Protein AF-A0A954K7P0-F1 (afdb_monomer_lite)

Secondary structure (DSSP, 8-state):
--HHHHHHHHHHHHHHHHHHTT--HHHHHHHHHHHHHHHHHTGGGSSS-TTSHHHHHHHHHHHHHHHHHHHHHHHHHHHHH------------PPPPPP---HHHHHHHHHHHHS-HHHHHHHHHHHHHH-

Sequence (131 aa):
MDVTQLIDLYRGPLTGLIASWGVPWHDAAEIAQDSFAEAYLSRDSCRGLWSEPEVFGPWLSGVARNRYRNWARSHKRRRNHVVTVESTSLESVAAPSDPQPDPQLEKLRSAIEQLPLKQRQVVLMHYLEET

pLDDT: mean 85.45, std 14.33, range [45.25, 98.06]

Structure (mmCIF, N/CA/C/O backbone):
data_AF-A0A954K7P0-F1
#
_entry.id   AF-A0A954K7P0-F1
#
loop_
_atom_site.group_PDB
_atom_site.id
_atom_site.type_symbol
_atom_site.label_atom_id
_atom_site.label_alt_id
_atom_site.label_comp_id
_atom_site.label_asym_id
_atom_site.label_entity_id
_atom_site.label_seq_id
_atom_site.pdbx_PDB_ins_code
_atom_site.Cartn_x
_atom_site.Cartn_y
_atom_site.Cartn_z
_atom_site.occupancy
_atom_site.B_iso_or_equiv
_atom_site.auth_seq_id
_atom_site.auth_comp_id
_atom_site.auth_asym_id
_atom_site.auth_atom_id
_atom_site.pdbx_PDB_model_num
ATOM 1 N N . MET A 1 1 ? 4.993 2.963 -19.098 1.00 72.25 1 MET A N 1
ATOM 2 C CA . MET A 1 1 ? 3.912 3.434 -18.214 1.00 72.25 1 MET A CA 1
ATOM 3 C C . MET A 1 1 ? 4.362 4.761 -17.622 1.00 72.25 1 MET A C 1
ATOM 5 O O . MET A 1 1 ? 5.510 4.846 -17.216 1.00 72.25 1 MET 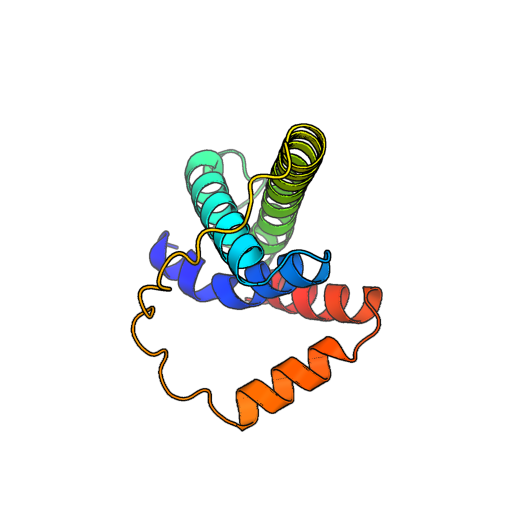A O 1
ATOM 9 N N . ASP A 1 2 ? 3.539 5.804 -17.660 1.00 84.56 2 ASP A N 1
ATOM 10 C CA . ASP A 1 2 ? 3.766 7.050 -16.903 1.00 84.56 2 ASP A CA 1
ATOM 11 C C . ASP A 1 2 ? 3.182 6.924 -15.477 1.00 84.56 2 ASP A C 1
ATOM 13 O O . ASP A 1 2 ? 2.334 6.066 -15.229 1.00 84.56 2 ASP A O 1
ATOM 17 N N . VAL A 1 3 ? 3.605 7.779 -14.539 1.00 85.50 3 VAL A N 1
ATOM 18 C CA . VAL A 1 3 ? 3.080 7.851 -13.168 1.00 85.50 3 VAL A CA 1
ATOM 19 C C . VAL A 1 3 ? 1.559 8.030 -13.134 1.00 85.50 3 VAL A C 1
ATOM 21 O O . VAL A 1 3 ? 0.900 7.441 -12.282 1.00 85.50 3 VAL A O 1
ATOM 24 N N . THR A 1 4 ? 0.985 8.778 -14.081 1.00 90.75 4 THR A N 1
ATOM 25 C CA . THR A 1 4 ? -0.467 9.008 -14.147 1.00 90.75 4 THR A CA 1
ATOM 26 C C . THR A 1 4 ? -1.206 7.705 -14.440 1.00 90.75 4 THR A C 1
ATOM 28 O O . THR A 1 4 ? -2.117 7.327 -13.711 1.00 90.75 4 THR A O 1
ATOM 31 N N . GLN A 1 5 ? -0.735 6.965 -15.448 1.00 88.69 5 GLN A N 1
ATOM 32 C CA . GLN A 1 5 ? -1.305 5.675 -15.844 1.00 88.69 5 GLN A CA 1
ATOM 33 C C . GLN A 1 5 ? -1.217 4.654 -14.707 1.00 88.69 5 GLN A C 1
ATOM 35 O O . GLN A 1 5 ? -2.177 3.943 -14.445 1.00 88.69 5 GLN A O 1
ATOM 40 N N . LEU A 1 6 ? -0.084 4.617 -14.006 1.00 88.38 6 LEU A N 1
ATOM 41 C CA . LEU A 1 6 ? 0.140 3.748 -12.853 1.00 88.38 6 LEU A CA 1
ATOM 42 C C . LEU A 1 6 ? -0.852 4.049 -11.723 1.00 88.38 6 LEU A C 1
ATOM 44 O O . LEU A 1 6 ? -1.450 3.139 -11.152 1.00 88.38 6 LEU A O 1
ATOM 48 N N . ILE A 1 7 ? -1.045 5.330 -11.404 1.00 92.88 7 ILE A N 1
ATOM 49 C CA . ILE A 1 7 ? -1.993 5.743 -10.368 1.00 92.88 7 ILE A CA 1
ATOM 50 C C . ILE A 1 7 ? -3.415 5.342 -10.759 1.00 92.88 7 ILE A C 1
ATOM 52 O O . ILE A 1 7 ? -4.120 4.766 -9.934 1.00 92.88 7 ILE A O 1
ATOM 56 N N . ASP A 1 8 ? -3.841 5.616 -11.990 1.00 91.56 8 ASP A N 1
ATOM 57 C CA . ASP A 1 8 ? -5.201 5.297 -12.437 1.00 91.56 8 ASP A CA 1
ATOM 58 C C . ASP A 1 8 ? -5.482 3.790 -12.386 1.00 91.56 8 ASP A C 1
ATOM 60 O O . ASP A 1 8 ? -6.571 3.376 -11.988 1.00 91.56 8 ASP A O 1
ATOM 64 N N . LEU A 1 9 ? -4.471 2.980 -12.700 1.00 90.38 9 LEU A N 1
ATOM 65 C CA . LEU A 1 9 ? -4.542 1.524 -12.704 1.00 90.38 9 LEU A CA 1
ATOM 66 C C . LEU A 1 9 ? -4.655 0.943 -11.285 1.00 90.38 9 LEU A C 1
ATOM 68 O O . LEU A 1 9 ? -5.541 0.142 -10.990 1.00 90.38 9 LEU A O 1
ATOM 72 N N . TYR A 1 10 ? -3.792 1.388 -10.370 1.00 94.12 10 TYR A N 1
ATOM 73 C CA . TYR A 1 10 ? -3.624 0.729 -9.072 1.00 94.12 10 TYR A CA 1
ATOM 74 C C . TYR A 1 10 ? -4.295 1.439 -7.895 1.00 94.12 10 TYR A C 1
ATOM 76 O O . TYR A 1 10 ? -4.373 0.853 -6.812 1.00 94.12 10 TYR A O 1
ATOM 84 N N . ARG A 1 11 ? -4.787 2.680 -8.044 1.00 94.19 11 ARG A N 1
ATOM 85 C CA . ARG A 1 11 ? -5.349 3.471 -6.927 1.00 94.19 11 ARG A CA 1
ATOM 86 C C . ARG A 1 11 ? -6.421 2.704 -6.164 1.00 94.19 11 ARG A C 1
ATOM 88 O O . ARG A 1 11 ? -6.349 2.634 -4.937 1.00 94.19 11 ARG A O 1
ATOM 95 N N . GLY A 1 12 ? -7.402 2.145 -6.870 1.00 92.19 12 GLY A N 1
ATOM 96 C CA . GLY A 1 12 ? -8.504 1.397 -6.263 1.00 92.19 12 GLY A CA 1
ATOM 97 C C . GLY A 1 12 ? -8.016 0.150 -5.515 1.00 92.19 12 GLY A C 1
ATOM 98 O O . GLY A 1 12 ? -8.162 0.095 -4.288 1.00 92.19 12 GLY A O 1
ATOM 99 N N . PRO A 1 13 ? -7.390 -0.818 -6.214 1.00 93.19 13 PRO A N 1
ATOM 100 C CA . PRO A 1 13 ? -6.889 -2.050 -5.605 1.00 93.19 13 PRO A CA 1
ATOM 101 C C . PRO A 1 13 ? -5.922 -1.809 -4.437 1.00 93.19 13 PRO A C 1
ATOM 103 O O . PRO A 1 13 ? -6.069 -2.426 -3.379 1.00 93.19 13 PRO A O 1
ATOM 106 N N . LEU A 1 14 ? -4.982 -0.864 -4.572 1.00 96.50 14 LEU A N 1
ATOM 107 C CA . LEU A 1 14 ? -3.994 -0.573 -3.532 1.00 96.50 14 LEU A CA 1
ATOM 108 C C . LEU A 1 14 ? -4.632 0.050 -2.287 1.00 96.50 14 LEU A C 1
ATOM 110 O O . LEU A 1 14 ? -4.357 -0.391 -1.169 1.00 96.50 14 LEU A O 1
ATOM 114 N N . THR A 1 15 ? -5.506 1.046 -2.469 1.00 95.94 15 THR A N 1
ATOM 115 C CA . THR A 1 15 ? -6.198 1.701 -1.347 1.00 95.94 15 THR A CA 1
ATOM 116 C C . THR A 1 15 ? -7.073 0.694 -0.607 1.00 95.94 15 THR A C 1
ATOM 118 O O . THR A 1 15 ? -7.031 0.628 0.621 1.00 95.94 15 THR A O 1
ATOM 121 N N . GLY A 1 16 ? -7.807 -0.148 -1.343 1.00 92.81 16 GLY A N 1
ATOM 122 C CA . GLY A 1 16 ? -8.606 -1.220 -0.756 1.00 92.81 16 GLY A CA 1
ATOM 123 C C . GLY A 1 16 ? -7.752 -2.225 0.020 1.00 92.81 16 GLY A C 1
ATOM 124 O O . GLY A 1 16 ? -8.115 -2.608 1.137 1.00 92.81 16 GLY A O 1
ATOM 125 N N . LEU A 1 17 ? -6.596 -2.631 -0.524 1.00 95.69 17 LEU A N 1
ATOM 126 C CA . LEU A 1 17 ? -5.673 -3.539 0.165 1.00 95.69 17 LEU A CA 1
ATOM 127 C C . LEU A 1 17 ? -5.180 -2.929 1.481 1.00 95.69 17 LEU A C 1
ATOM 129 O O . LEU A 1 17 ? -5.207 -3.607 2.509 1.00 95.69 17 LEU A O 1
ATOM 133 N N . ILE A 1 18 ? -4.779 -1.657 1.476 1.00 97.31 18 ILE A N 1
ATOM 134 C CA . ILE A 1 18 ? -4.311 -0.962 2.681 1.00 97.31 18 ILE A CA 1
ATOM 135 C C . ILE A 1 18 ? -5.443 -0.820 3.707 1.00 97.31 18 ILE A C 1
ATOM 137 O O . ILE A 1 18 ? -5.242 -1.122 4.884 1.00 97.31 18 ILE A O 1
ATOM 141 N N . ALA A 1 19 ? -6.647 -0.434 3.273 1.00 93.94 19 ALA A N 1
ATOM 142 C CA . ALA A 1 19 ? -7.822 -0.347 4.140 1.00 93.94 19 ALA A CA 1
ATOM 143 C C . ALA A 1 19 ? -8.150 -1.705 4.785 1.00 93.94 19 ALA A C 1
ATOM 145 O O . ALA A 1 19 ? -8.482 -1.775 5.971 1.00 93.94 19 ALA A O 1
ATOM 146 N N . SER A 1 20 ? -7.955 -2.813 4.054 1.00 93.06 20 SER A N 1
ATOM 147 C CA . SER A 1 20 ? -8.123 -4.165 4.601 1.00 93.06 20 SER A CA 1
ATOM 148 C C . SER A 1 20 ? -7.208 -4.450 5.799 1.00 93.06 20 SER A C 1
ATOM 150 O O . SER A 1 20 ? -7.525 -5.311 6.610 1.00 93.06 20 SER A O 1
ATOM 152 N N . TRP A 1 21 ? -6.098 -3.725 5.975 1.00 94.75 21 TRP A N 1
ATOM 153 C CA . TRP A 1 21 ? -5.214 -3.867 7.139 1.00 94.75 21 TRP A CA 1
ATOM 154 C C . TRP A 1 21 ? -5.740 -3.178 8.409 1.00 94.75 21 TRP A C 1
ATOM 156 O O . TRP A 1 21 ? -5.067 -3.222 9.438 1.00 94.75 21 TRP A O 1
ATOM 166 N N . GLY A 1 22 ? -6.939 -2.586 8.361 1.00 91.19 22 GLY A N 1
ATOM 167 C CA . GLY A 1 22 ? -7.577 -1.896 9.486 1.00 91.19 22 GLY A CA 1
ATOM 168 C C . GLY A 1 22 ? -7.247 -0.404 9.561 1.00 91.19 22 GLY A C 1
ATOM 169 O O . GLY A 1 22 ? -7.367 0.198 10.627 1.00 91.19 22 GLY A O 1
ATOM 170 N N . VAL A 1 23 ? -6.799 0.182 8.450 1.00 92.44 23 VAL A N 1
ATOM 171 C CA . VAL A 1 23 ? -6.507 1.613 8.329 1.00 92.44 23 VAL A CA 1
ATOM 172 C C . VAL A 1 23 ? -7.791 2.358 7.932 1.00 92.44 23 VAL A C 1
ATOM 174 O O . VAL A 1 23 ? -8.484 1.885 7.028 1.00 92.44 23 VAL A O 1
ATOM 177 N N . PRO A 1 24 ? -8.128 3.505 8.556 1.00 91.56 24 PRO A N 1
ATOM 178 C CA . PRO A 1 24 ? -9.222 4.358 8.087 1.00 91.56 24 PRO A CA 1
ATOM 179 C C . PRO A 1 24 ? -9.063 4.728 6.607 1.00 91.56 24 PRO A C 1
ATOM 181 O O . PRO A 1 24 ? -7.951 4.950 6.146 1.00 91.56 24 PRO A O 1
ATOM 184 N N . TRP A 1 25 ? -10.159 4.846 5.854 1.00 88.25 25 TRP A N 1
ATOM 185 C CA . TRP A 1 25 ? -10.098 5.065 4.399 1.00 88.25 25 TRP A CA 1
ATOM 186 C C . TRP A 1 25 ? -9.276 6.295 3.969 1.00 88.25 25 TRP A C 1
ATOM 188 O O . TRP A 1 25 ? -8.548 6.217 2.983 1.00 88.25 25 TRP A O 1
ATOM 198 N N . HIS A 1 26 ? -9.344 7.404 4.714 1.00 90.81 26 HIS A N 1
ATOM 199 C CA . HIS A 1 26 ? -8.554 8.605 4.415 1.00 90.81 26 HIS A CA 1
ATOM 200 C C . HIS A 1 26 ? -7.047 8.369 4.616 1.00 90.81 26 HIS A C 1
ATOM 202 O O . HIS A 1 26 ? -6.257 8.677 3.728 1.00 90.81 26 HIS A O 1
ATOM 208 N N . ASP A 1 27 ? -6.658 7.740 5.731 1.00 95.31 27 ASP A N 1
ATOM 209 C CA . ASP A 1 27 ? -5.276 7.326 5.996 1.00 95.31 27 ASP A CA 1
ATOM 210 C C . ASP A 1 27 ? -4.807 6.293 4.951 1.00 95.31 27 ASP A C 1
ATOM 212 O O . ASP A 1 27 ? -3.663 6.317 4.509 1.00 95.31 27 ASP A O 1
ATOM 216 N N . ALA A 1 28 ? -5.681 5.373 4.527 1.00 95.69 28 ALA A N 1
ATOM 217 C CA . ALA A 1 28 ? -5.354 4.369 3.518 1.00 95.69 28 ALA A CA 1
ATOM 218 C C . ALA A 1 28 ? -5.057 5.012 2.157 1.00 95.69 28 ALA A C 1
ATOM 220 O O . ALA A 1 28 ? -4.107 4.605 1.487 1.00 95.69 28 ALA A O 1
ATOM 221 N N . ALA A 1 29 ? -5.830 6.033 1.773 1.00 95.81 29 ALA A N 1
ATOM 222 C CA . ALA A 1 29 ? -5.592 6.812 0.562 1.00 95.81 29 ALA A CA 1
ATOM 223 C C . ALA A 1 29 ? -4.271 7.598 0.636 1.00 95.81 29 ALA A C 1
ATOM 225 O O . ALA A 1 29 ? -3.531 7.629 -0.345 1.00 95.81 29 ALA A O 1
ATOM 226 N N . GLU A 1 30 ? -3.936 8.174 1.794 1.00 96.62 30 GLU A N 1
ATOM 227 C CA . GLU A 1 30 ? -2.652 8.855 2.020 1.00 96.62 30 GLU A CA 1
ATOM 228 C C . GLU A 1 30 ? -1.469 7.874 1.923 1.00 96.62 30 GLU A C 1
ATOM 230 O O . GLU A 1 30 ? -0.516 8.107 1.181 1.00 96.62 30 GLU A O 1
ATOM 235 N N . ILE A 1 31 ? -1.559 6.709 2.577 1.00 97.94 31 ILE A N 1
ATOM 236 C CA . ILE A 1 31 ? -0.534 5.657 2.477 1.00 97.94 31 ILE A CA 1
ATOM 237 C C . ILE A 1 31 ? -0.389 5.171 1.028 1.00 97.94 31 ILE A C 1
ATOM 239 O O . ILE A 1 31 ? 0.728 4.886 0.592 1.00 97.94 31 ILE A O 1
ATOM 243 N N . ALA A 1 32 ? -1.487 5.059 0.274 1.00 97.56 32 ALA A N 1
ATOM 244 C CA . ALA A 1 32 ? -1.442 4.691 -1.138 1.00 97.56 32 ALA A CA 1
ATOM 245 C C . ALA A 1 32 ? -0.691 5.747 -1.965 1.00 97.56 32 ALA A C 1
ATOM 247 O O . ALA A 1 32 ? 0.191 5.383 -2.741 1.00 97.56 32 ALA A O 1
ATOM 248 N N . GLN A 1 33 ? -0.966 7.038 -1.752 1.00 96.00 33 GLN A N 1
ATOM 249 C CA . GLN A 1 33 ? -0.239 8.135 -2.406 1.00 96.00 33 GLN A CA 1
ATOM 250 C C . GLN A 1 33 ? 1.268 8.074 -2.119 1.00 96.00 33 GLN A C 1
ATOM 252 O O . GLN A 1 33 ? 2.067 8.075 -3.057 1.00 96.00 33 GLN A O 1
ATOM 257 N N . ASP A 1 34 ? 1.656 7.920 -0.851 1.00 97.38 34 ASP A N 1
ATOM 258 C CA . ASP A 1 34 ? 3.059 7.748 -0.447 1.00 97.38 34 ASP A CA 1
ATOM 259 C C . ASP A 1 34 ? 3.710 6.518 -1.097 1.00 97.38 34 ASP A C 1
ATOM 261 O O . ASP A 1 34 ? 4.900 6.516 -1.425 1.00 97.38 34 ASP A O 1
ATOM 265 N N . SER A 1 35 ? 2.934 5.446 -1.267 1.00 97.81 35 SER A N 1
ATOM 266 C CA . SER A 1 35 ? 3.397 4.211 -1.898 1.00 97.81 35 SER A CA 1
ATOM 267 C C . SER A 1 35 ? 3.646 4.407 -3.390 1.00 97.81 35 SER A C 1
ATOM 269 O O . SER A 1 35 ? 4.667 3.937 -3.882 1.00 97.81 35 SER A O 1
ATOM 271 N N . PHE A 1 36 ? 2.775 5.134 -4.095 1.00 96.62 36 PHE A N 1
ATOM 272 C CA . PHE A 1 36 ? 2.977 5.472 -5.506 1.00 96.62 36 PHE A CA 1
ATOM 273 C C . PHE A 1 36 ? 4.184 6.377 -5.715 1.00 96.62 36 PHE A C 1
ATOM 275 O O . PHE A 1 36 ? 5.000 6.104 -6.595 1.00 96.62 36 PHE A O 1
ATOM 282 N N . ALA A 1 37 ? 4.331 7.413 -4.885 1.00 95.81 37 ALA A N 1
ATOM 283 C CA . ALA A 1 37 ? 5.485 8.300 -4.942 1.00 95.81 37 ALA A CA 1
ATOM 284 C C . ALA A 1 37 ? 6.790 7.512 -4.746 1.00 95.81 37 ALA A C 1
ATOM 286 O O . ALA A 1 37 ? 7.707 7.619 -5.560 1.00 95.81 37 ALA A O 1
ATOM 287 N N . GLU A 1 38 ? 6.852 6.658 -3.720 1.00 96.56 38 GLU A N 1
ATOM 288 C CA . GLU A 1 38 ? 8.028 5.825 -3.468 1.00 96.56 38 GLU A CA 1
ATOM 289 C C . GLU A 1 38 ? 8.297 4.832 -4.594 1.00 96.56 38 GLU A C 1
ATOM 291 O O . GLU A 1 38 ? 9.433 4.722 -5.051 1.00 96.56 38 GLU A O 1
ATOM 296 N N . ALA A 1 39 ? 7.274 4.105 -5.045 1.00 95.44 39 ALA A N 1
ATOM 297 C CA . ALA A 1 39 ? 7.416 3.114 -6.105 1.00 95.44 39 ALA A CA 1
ATOM 298 C C . ALA A 1 39 ? 7.915 3.768 -7.398 1.00 95.44 39 ALA A C 1
ATOM 300 O O . ALA A 1 39 ? 8.805 3.239 -8.053 1.00 95.44 39 ALA A O 1
ATOM 301 N N . TYR A 1 40 ? 7.413 4.956 -7.738 1.00 94.31 40 TYR A N 1
ATOM 302 C CA . TYR A 1 40 ? 7.871 5.676 -8.919 1.00 94.31 40 TYR A CA 1
ATOM 303 C C . TYR A 1 40 ? 9.311 6.185 -8.771 1.00 94.31 40 TYR A C 1
ATOM 305 O O . TYR A 1 40 ? 10.118 6.022 -9.689 1.00 94.31 40 TYR A O 1
ATOM 313 N N . LEU A 1 41 ? 9.667 6.773 -7.624 1.00 94.88 41 LEU A N 1
ATOM 314 C CA . LEU A 1 41 ? 11.020 7.286 -7.368 1.00 94.88 41 LEU A CA 1
ATOM 315 C C . LEU A 1 41 ? 12.070 6.171 -7.286 1.00 94.88 41 LEU A C 1
ATOM 317 O O . LEU A 1 41 ? 13.210 6.375 -7.694 1.00 94.88 41 LEU A O 1
ATOM 321 N N . SER A 1 42 ? 11.684 4.995 -6.793 1.00 95.12 42 SER A N 1
ATOM 322 C CA . SER A 1 42 ? 12.560 3.832 -6.618 1.00 95.12 42 SER A CA 1
ATOM 323 C C . SER A 1 42 ? 12.381 2.758 -7.697 1.00 95.12 42 SER A C 1
ATOM 325 O O . SER A 1 42 ? 12.907 1.657 -7.542 1.00 95.12 42 SER A O 1
ATOM 327 N N . ARG A 1 43 ? 11.671 3.049 -8.795 1.00 93.44 43 ARG A N 1
ATOM 328 C CA . ARG A 1 43 ? 11.309 2.070 -9.843 1.00 93.44 43 ARG A CA 1
ATOM 329 C C . ARG A 1 43 ? 12.495 1.296 -10.419 1.00 93.44 43 ARG A C 1
ATOM 331 O O . ARG A 1 43 ? 12.362 0.112 -10.698 1.00 93.44 43 ARG A O 1
ATOM 338 N N . ASP A 1 44 ? 13.670 1.919 -10.503 1.00 92.88 44 ASP A N 1
ATOM 339 C CA . ASP A 1 44 ? 14.895 1.279 -11.007 1.00 92.88 44 ASP A CA 1
ATOM 340 C C . ASP A 1 44 ? 15.436 0.187 -10.058 1.00 92.88 44 ASP A C 1
ATOM 342 O O . ASP A 1 44 ? 16.269 -0.629 -10.442 1.00 92.88 44 ASP A O 1
ATOM 346 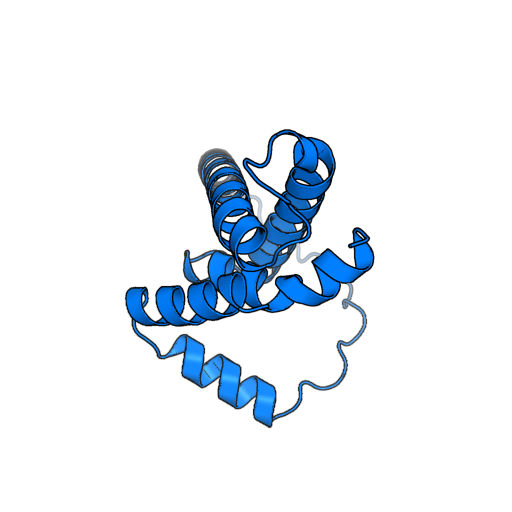N N . SER A 1 45 ? 14.957 0.152 -8.808 1.00 93.31 45 SER A N 1
ATOM 347 C CA . SER A 1 45 ? 15.248 -0.908 -7.833 1.00 93.31 45 SER A CA 1
ATOM 348 C C . SER A 1 45 ? 14.274 -2.091 -7.904 1.00 93.31 45 SER A C 1
ATOM 350 O O . SER A 1 45 ? 14.501 -3.115 -7.250 1.00 93.31 45 SER A O 1
ATOM 352 N N . CYS A 1 46 ? 13.193 -1.968 -8.684 1.00 94.69 46 CYS A N 1
ATOM 353 C CA . CYS A 1 46 ? 12.279 -3.068 -8.951 1.00 94.69 46 CYS A CA 1
ATOM 354 C C . CYS A 1 46 ? 13.030 -4.176 -9.699 1.00 94.69 46 CYS A C 1
ATOM 356 O O . CYS A 1 46 ? 13.749 -3.930 -10.668 1.00 94.69 46 CYS A O 1
ATOM 358 N N . ARG A 1 47 ? 12.891 -5.420 -9.236 1.00 92.19 47 ARG A N 1
ATOM 359 C CA . ARG A 1 47 ? 13.495 -6.566 -9.920 1.00 92.19 47 ARG A CA 1
ATOM 360 C C . ARG A 1 47 ? 12.573 -7.001 -11.050 1.00 92.19 47 ARG A C 1
ATOM 362 O O . ARG A 1 47 ? 11.577 -7.662 -10.787 1.00 92.19 47 ARG A O 1
ATOM 369 N N . GLY A 1 48 ? 12.949 -6.667 -12.278 1.00 90.94 48 GLY A N 1
ATOM 370 C CA . GLY A 1 48 ? 12.171 -6.967 -13.479 1.00 90.94 48 GLY A CA 1
ATOM 371 C C . GLY A 1 48 ? 11.712 -5.693 -14.176 1.00 90.94 48 GLY A C 1
ATOM 372 O O . GLY A 1 48 ? 12.179 -4.596 -13.860 1.00 90.94 48 GLY A O 1
ATOM 373 N N . LEU A 1 49 ? 10.818 -5.839 -15.151 1.00 89.88 49 LEU A N 1
ATOM 374 C CA . LEU A 1 49 ? 10.307 -4.703 -15.897 1.00 89.88 49 LEU A CA 1
ATOM 375 C C . LEU A 1 49 ? 9.121 -4.091 -15.145 1.00 89.88 49 LEU A C 1
ATOM 377 O O . LEU A 1 49 ? 8.019 -4.617 -15.166 1.00 89.88 49 LEU A O 1
ATOM 381 N N . TRP A 1 50 ? 9.330 -2.951 -14.490 1.00 90.94 50 TRP A N 1
ATOM 382 C CA . TRP A 1 50 ? 8.287 -2.290 -13.689 1.00 90.94 50 TRP A CA 1
ATOM 383 C C . TRP A 1 50 ? 7.066 -1.819 -14.500 1.00 90.94 50 TRP A C 1
ATOM 385 O O . TRP A 1 50 ? 6.072 -1.405 -13.917 1.00 90.94 50 TRP A O 1
ATOM 395 N N . SER A 1 51 ? 7.134 -1.833 -15.835 1.00 87.38 51 SER A N 1
ATOM 396 C CA . SER A 1 51 ? 5.973 -1.563 -16.685 1.00 87.38 51 SER A CA 1
ATOM 397 C C . SER A 1 51 ? 5.055 -2.772 -16.878 1.00 87.38 51 SER A C 1
ATOM 399 O O . SER A 1 51 ? 3.993 -2.593 -17.466 1.00 87.38 51 SER A O 1
ATOM 401 N N . GLU A 1 52 ? 5.463 -3.968 -16.444 1.00 89.50 52 GLU A N 1
ATOM 402 C CA . GLU A 1 52 ? 4.653 -5.190 -16.477 1.00 89.50 52 GLU A CA 1
ATOM 403 C C . GLU A 1 52 ? 3.825 -5.310 -15.185 1.00 89.50 52 GLU A C 1
ATOM 405 O O . GLU A 1 52 ? 4.410 -5.341 -14.094 1.00 89.50 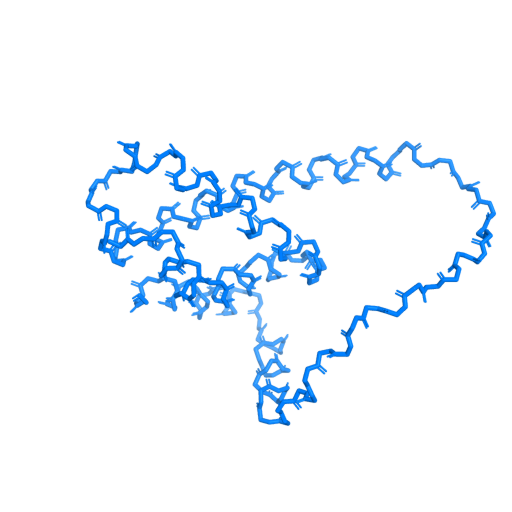52 GLU A O 1
ATOM 410 N N . PRO A 1 53 ? 2.486 -5.395 -15.284 1.00 86.56 53 PRO A N 1
ATOM 411 C CA . PRO A 1 53 ? 1.582 -5.657 -14.165 1.00 86.56 53 PRO A CA 1
ATOM 412 C C . PRO A 1 53 ? 2.011 -6.765 -13.210 1.00 86.56 53 PRO A C 1
ATOM 414 O O . PRO A 1 53 ? 2.113 -6.550 -11.998 1.00 86.56 53 PRO A O 1
ATOM 417 N N . GLU A 1 54 ? 2.353 -7.928 -13.763 1.00 88.12 54 GLU A N 1
ATOM 418 C CA . GLU A 1 54 ? 2.717 -9.125 -13.010 1.00 88.12 54 GLU A CA 1
ATOM 419 C C . GLU A 1 54 ? 3.994 -8.953 -12.171 1.00 88.12 54 GLU A C 1
ATOM 421 O O . GLU A 1 54 ? 4.213 -9.675 -11.197 1.00 88.12 54 GLU A O 1
ATOM 426 N N . VAL A 1 55 ? 4.839 -7.978 -12.520 1.00 91.75 55 VAL A N 1
ATOM 427 C CA . VAL A 1 55 ? 6.043 -7.612 -11.763 1.00 91.75 55 VAL A CA 1
ATOM 428 C C . VAL A 1 55 ? 5.726 -6.485 -10.785 1.00 91.75 55 VAL A C 1
ATOM 430 O O . VAL A 1 55 ? 6.097 -6.532 -9.605 1.00 91.75 55 VAL A O 1
ATOM 433 N N . PHE A 1 56 ? 5.051 -5.450 -11.276 1.00 93.12 56 PHE A N 1
ATOM 434 C CA . PHE A 1 56 ? 4.853 -4.213 -10.545 1.00 93.12 56 PHE A CA 1
ATOM 435 C C . PHE A 1 56 ? 3.845 -4.358 -9.405 1.00 93.12 56 PHE A C 1
ATOM 437 O O . PHE A 1 56 ? 4.121 -3.878 -8.307 1.00 93.12 56 PHE A O 1
ATOM 444 N N . GLY A 1 57 ? 2.733 -5.063 -9.614 1.00 92.56 57 GLY A N 1
ATOM 445 C CA . GLY A 1 57 ? 1.698 -5.302 -8.605 1.00 92.56 57 GLY A CA 1
ATOM 446 C C . GLY A 1 57 ? 2.237 -5.919 -7.306 1.00 92.56 57 GLY A C 1
ATOM 447 O O . GLY A 1 57 ? 2.124 -5.301 -6.234 1.00 92.56 57 GLY A O 1
ATOM 448 N N . PRO A 1 58 ? 2.905 -7.090 -7.367 1.00 93.62 58 PRO A N 1
ATOM 449 C CA . PRO A 1 58 ? 3.546 -7.701 -6.204 1.00 93.62 58 PRO A CA 1
ATOM 450 C C . PRO A 1 58 ? 4.576 -6.786 -5.540 1.00 93.62 58 PRO A C 1
ATOM 452 O O . PRO A 1 58 ? 4.610 -6.677 -4.309 1.00 93.62 58 PRO A O 1
ATOM 455 N N . TRP A 1 59 ? 5.396 -6.089 -6.332 1.00 96.38 59 TRP A N 1
ATOM 456 C CA . TRP A 1 59 ? 6.411 -5.177 -5.809 1.00 96.38 59 TRP A CA 1
ATOM 457 C C . TRP A 1 59 ? 5.790 -3.980 -5.073 1.00 96.38 59 TRP A C 1
ATOM 459 O O . T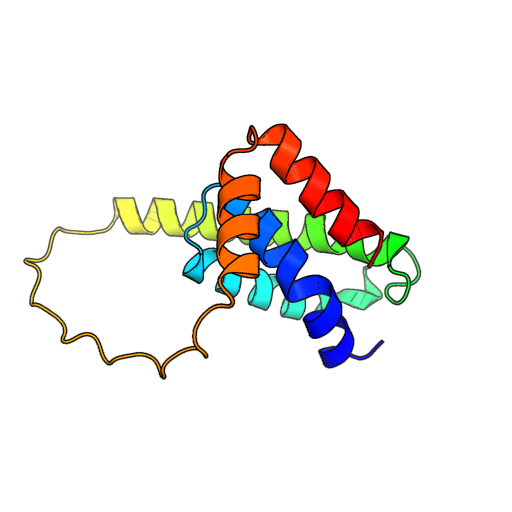RP A 1 59 ? 6.160 -3.695 -3.927 1.00 96.38 59 TRP A O 1
ATOM 469 N N . LEU A 1 60 ? 4.786 -3.341 -5.674 1.00 96.75 60 LEU A N 1
ATOM 470 C CA . LEU A 1 60 ? 4.019 -2.233 -5.110 1.00 96.75 60 LEU A CA 1
ATOM 471 C C . LEU A 1 60 ? 3.325 -2.638 -3.804 1.00 96.75 60 LEU A C 1
ATOM 473 O O . LEU A 1 60 ? 3.343 -1.873 -2.837 1.00 96.75 60 LEU A O 1
ATOM 477 N N . SER A 1 61 ? 2.782 -3.857 -3.721 1.00 96.31 61 SER A N 1
ATOM 478 C CA . SER A 1 61 ? 2.2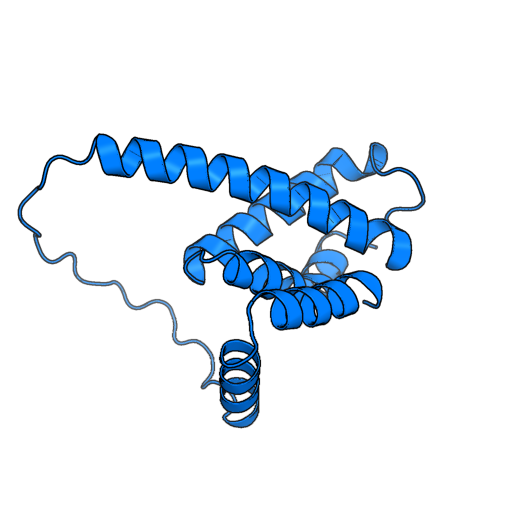00 -4.378 -2.476 1.00 96.31 61 SER A CA 1
ATOM 479 C C . SER A 1 61 ? 3.231 -4.418 -1.332 1.00 96.31 61 SER A C 1
ATOM 481 O O . SER A 1 61 ? 2.924 -4.086 -0.180 1.00 96.31 61 SER A O 1
ATOM 483 N N . GLY A 1 62 ? 4.488 -4.750 -1.653 1.00 97.00 62 GLY A N 1
ATOM 484 C CA . GLY A 1 62 ? 5.616 -4.730 -0.725 1.00 97.00 62 GLY A CA 1
ATOM 485 C C . GLY A 1 62 ? 5.979 -3.314 -0.275 1.00 97.00 62 GLY A C 1
ATOM 486 O O . GLY A 1 62 ? 6.152 -3.075 0.927 1.00 97.00 62 GLY A O 1
ATOM 487 N N . VAL A 1 63 ? 6.028 -2.362 -1.213 1.00 97.56 63 VAL A N 1
ATOM 488 C CA . VAL A 1 63 ? 6.228 -0.931 -0.919 1.00 97.56 63 VAL A CA 1
ATOM 489 C C . VAL A 1 63 ? 5.134 -0.430 0.030 1.00 97.56 63 VAL A C 1
ATOM 491 O O . VAL A 1 63 ? 5.442 0.108 1.099 1.00 97.56 63 VAL A O 1
ATOM 494 N N . ALA A 1 64 ? 3.865 -0.698 -0.282 1.00 98.06 64 ALA A N 1
ATOM 495 C CA . ALA A 1 64 ? 2.731 -0.298 0.547 1.00 98.06 64 ALA A CA 1
ATOM 496 C C . ALA A 1 64 ? 2.764 -0.924 1.942 1.00 98.06 64 ALA A C 1
ATOM 498 O O . ALA A 1 64 ? 2.490 -0.251 2.939 1.00 98.06 64 ALA A O 1
ATOM 499 N N . ARG A 1 65 ? 3.187 -2.186 2.061 1.00 97.81 65 ARG A N 1
ATOM 500 C CA . ARG A 1 65 ? 3.351 -2.834 3.367 1.00 97.81 65 ARG A CA 1
ATOM 501 C C . ARG A 1 65 ? 4.410 -2.137 4.222 1.00 97.81 65 ARG A C 1
ATOM 503 O O . ARG A 1 65 ? 4.226 -2.003 5.435 1.00 97.81 65 ARG A O 1
ATOM 510 N N . ASN A 1 66 ? 5.501 -1.667 3.620 1.00 97.50 66 ASN A N 1
ATOM 511 C CA . ASN A 1 66 ? 6.519 -0.887 4.327 1.00 97.50 66 ASN A CA 1
ATOM 512 C C . ASN A 1 66 ? 5.976 0.478 4.773 1.00 97.50 66 ASN A C 1
ATOM 514 O O . ASN A 1 66 ? 6.171 0.859 5.934 1.00 97.50 66 ASN A O 1
ATOM 518 N N . ARG A 1 67 ? 5.236 1.170 3.898 1.00 97.88 67 ARG A N 1
ATOM 519 C CA . ARG A 1 67 ? 4.581 2.451 4.208 1.00 97.88 67 ARG A CA 1
ATOM 520 C C . ARG A 1 67 ? 3.575 2.313 5.349 1.00 97.88 67 ARG A C 1
ATOM 522 O O . ARG A 1 67 ? 3.689 3.026 6.348 1.00 97.88 67 ARG A O 1
ATOM 529 N N . TYR A 1 68 ? 2.716 1.299 5.300 1.00 97.88 68 TYR A N 1
ATOM 530 C CA . TYR A 1 68 ? 1.788 0.968 6.381 1.00 97.88 68 TYR A CA 1
ATOM 531 C C . TYR A 1 68 ? 2.494 0.727 7.721 1.00 97.88 68 TYR A C 1
ATOM 533 O O . TYR A 1 68 ? 2.080 1.262 8.749 1.00 97.88 68 TYR A O 1
ATOM 541 N N . ARG A 1 69 ? 3.599 -0.031 7.748 1.00 97.25 69 ARG A N 1
ATOM 542 C CA . ARG A 1 69 ? 4.351 -0.270 8.997 1.00 97.25 69 ARG A CA 1
ATOM 543 C C . ARG A 1 69 ? 4.906 1.022 9.591 1.00 97.25 69 ARG A C 1
ATOM 545 O O . ARG A 1 69 ? 4.948 1.160 10.815 1.00 97.25 69 ARG A O 1
ATOM 552 N N . ASN A 1 70 ? 5.348 1.955 8.752 1.00 95.62 70 ASN A N 1
ATOM 553 C CA . ASN A 1 70 ? 5.834 3.258 9.202 1.00 95.62 70 ASN A CA 1
ATOM 554 C C . ASN A 1 70 ? 4.695 4.125 9.745 1.00 95.62 70 ASN A C 1
ATOM 556 O O . ASN A 1 70 ? 4.828 4.659 10.853 1.00 95.62 70 ASN A O 1
ATOM 560 N N . TRP A 1 71 ? 3.564 4.175 9.035 1.00 96.25 71 TRP A N 1
ATOM 561 C CA . TRP A 1 71 ? 2.345 4.832 9.503 1.00 96.25 71 TRP A CA 1
ATOM 562 C C . TRP A 1 71 ? 1.894 4.261 10.853 1.00 96.25 71 TRP A C 1
ATOM 564 O O . TRP A 1 71 ? 1.785 5.011 11.820 1.00 96.25 71 TRP A O 1
ATOM 574 N N . ALA A 1 72 ? 1.774 2.937 10.987 1.00 95.06 72 ALA A N 1
ATOM 575 C CA . ALA A 1 72 ? 1.301 2.282 12.209 1.00 95.06 72 ALA A CA 1
ATOM 576 C C . ALA A 1 72 ? 2.206 2.572 13.420 1.00 95.06 72 ALA A C 1
ATOM 578 O O . ALA A 1 72 ? 1.725 2.850 14.522 1.00 95.06 72 ALA A O 1
ATOM 579 N N . ARG A 1 73 ? 3.534 2.571 13.223 1.00 93.31 73 ARG A N 1
ATOM 580 C CA . ARG A 1 73 ? 4.501 2.958 14.267 1.00 93.31 73 ARG A CA 1
ATOM 581 C C . ARG A 1 73 ? 4.334 4.423 14.672 1.00 93.31 73 ARG A C 1
ATOM 583 O O . ARG A 1 73 ? 4.346 4.722 15.864 1.00 93.31 73 ARG A O 1
ATOM 590 N N . SER A 1 74 ? 4.196 5.326 13.700 1.00 90.38 74 SER A N 1
ATOM 591 C CA . SER A 1 74 ? 3.998 6.759 13.947 1.00 90.38 74 SER A CA 1
ATOM 592 C C . SER A 1 74 ? 2.674 7.032 14.659 1.00 90.38 74 SER A C 1
ATOM 594 O O . SER A 1 74 ? 2.644 7.744 15.660 1.00 90.38 74 SER A O 1
ATOM 596 N N . HIS A 1 75 ? 1.593 6.412 14.195 1.00 89.69 75 HIS A N 1
ATOM 597 C CA . HIS A 1 75 ? 0.252 6.552 14.744 1.00 89.69 75 HIS A CA 1
ATOM 598 C C . HIS A 1 75 ? 0.183 6.048 16.194 1.00 89.69 75 HIS A C 1
ATOM 600 O O . HIS A 1 75 ? -0.323 6.751 17.068 1.00 89.69 75 HIS A O 1
ATOM 606 N N . LYS A 1 76 ? 0.796 4.893 16.500 1.00 88.44 76 LYS A N 1
ATOM 607 C CA . LYS A 1 76 ? 0.916 4.392 17.881 1.00 88.44 76 LYS A CA 1
ATOM 608 C C . LYS A 1 76 ? 1.688 5.359 18.786 1.00 88.44 76 LYS A C 1
ATOM 610 O O . LYS A 1 76 ? 1.252 5.621 19.902 1.00 88.44 76 LYS A O 1
ATOM 615 N N . ARG A 1 77 ? 2.821 5.907 18.321 1.00 87.12 77 ARG A N 1
ATOM 616 C CA . ARG A 1 77 ? 3.591 6.894 19.101 1.00 87.12 77 ARG A CA 1
ATOM 617 C C . ARG A 1 77 ? 2.784 8.161 19.358 1.00 87.12 77 ARG A C 1
ATOM 619 O O . ARG A 1 77 ? 2.774 8.616 20.495 1.00 87.12 77 ARG A O 1
ATOM 626 N N . ARG A 1 78 ? 2.105 8.697 18.337 1.00 85.06 78 ARG A N 1
ATOM 627 C CA . ARG A 1 78 ? 1.246 9.884 18.458 1.00 85.06 78 ARG A CA 1
ATOM 628 C C . ARG A 1 78 ? 0.134 9.646 19.473 1.00 85.06 78 ARG A C 1
ATOM 630 O O . ARG A 1 78 ? 0.051 10.402 20.426 1.00 85.06 78 ARG A O 1
ATOM 637 N N . ARG A 1 79 ? -0.614 8.542 19.362 1.00 82.50 79 ARG A N 1
ATOM 638 C CA . ARG A 1 79 ? -1.655 8.165 20.338 1.00 82.50 79 ARG A CA 1
ATOM 639 C C . ARG A 1 79 ? -1.150 8.101 21.780 1.00 82.50 79 ARG A C 1
ATOM 641 O O . ARG A 1 79 ? -1.875 8.494 22.681 1.00 82.50 79 ARG A O 1
ATOM 648 N N . ASN A 1 80 ? 0.081 7.642 21.995 1.00 78.25 80 ASN A N 1
ATOM 649 C CA . ASN A 1 80 ? 0.676 7.576 23.331 1.00 78.25 80 ASN A CA 1
ATOM 650 C C . ASN A 1 80 ? 1.145 8.941 23.877 1.00 78.25 80 ASN A C 1
ATOM 652 O O . ASN A 1 80 ? 1.390 9.041 25.073 1.00 78.25 80 ASN A O 1
ATOM 656 N N . HIS A 1 81 ? 1.300 9.961 23.026 1.00 72.31 81 HIS A N 1
ATOM 657 C CA . HIS A 1 81 ? 1.740 11.313 23.405 1.00 72.31 81 HIS A CA 1
ATOM 658 C C . HIS A 1 81 ? 0.604 12.348 23.383 1.00 72.31 81 HIS A C 1
ATOM 660 O O . HIS A 1 81 ? 0.849 13.520 23.665 1.00 72.31 81 HIS A O 1
ATOM 666 N N . VAL A 1 82 ? -0.627 11.956 23.033 1.00 70.88 82 VAL A N 1
ATOM 667 C CA . VAL A 1 82 ? -1.773 12.870 23.062 1.00 70.88 82 VAL A CA 1
ATOM 668 C C . VAL A 1 82 ? -2.179 13.108 24.516 1.00 70.88 82 VAL A C 1
ATOM 670 O O . VAL A 1 82 ? -2.660 12.205 25.196 1.00 70.88 82 VAL A O 1
ATOM 673 N N . VAL A 1 83 ? -1.996 14.346 24.975 1.00 59.50 83 VAL A N 1
ATOM 674 C CA . VAL A 1 83 ? -2.699 14.898 26.137 1.00 59.50 83 VAL A CA 1
ATOM 675 C C . VAL A 1 83 ? -4.122 15.216 25.689 1.00 59.50 83 VAL A C 1
ATOM 677 O O . VAL A 1 83 ? -4.312 15.840 24.646 1.00 59.50 83 VAL A O 1
ATOM 680 N N . THR A 1 84 ? -5.120 14.768 26.448 1.00 56.62 84 THR A N 1
ATOM 681 C CA . THR A 1 84 ? -6.527 15.088 26.195 1.00 56.62 84 THR A CA 1
ATOM 682 C C . THR A 1 84 ? -6.718 16.601 26.295 1.00 56.62 84 THR A C 1
ATOM 684 O O . THR A 1 84 ? -6.685 17.157 27.388 1.00 56.62 84 THR A O 1
ATOM 687 N N . VAL A 1 85 ? -6.884 17.273 25.159 1.00 59.59 85 VAL A N 1
ATOM 688 C CA . VAL A 1 85 ? -7.333 18.669 25.107 1.00 59.59 85 VAL A CA 1
ATOM 689 C C . VAL A 1 85 ? -8.847 18.640 24.911 1.00 59.59 85 VAL A C 1
ATOM 691 O O . VAL A 1 85 ? -9.340 17.862 24.089 1.00 59.59 85 VAL A O 1
ATOM 694 N N . GLU A 1 86 ? -9.584 19.442 25.685 1.00 52.25 86 GLU A N 1
ATOM 695 C CA . GLU A 1 86 ? -11.023 19.634 25.480 1.00 52.25 86 GLU A CA 1
ATOM 696 C C . GLU A 1 86 ? -11.289 19.971 24.012 1.00 52.25 86 GLU A C 1
ATOM 698 O O . GLU A 1 86 ? -10.626 20.818 23.411 1.00 52.25 86 GLU A O 1
ATOM 703 N N . SER A 1 87 ? -12.221 19.235 23.412 1.00 52.81 87 SER A N 1
ATOM 704 C CA . SER A 1 87 ? -12.523 19.338 21.991 1.00 52.81 87 SER A CA 1
ATOM 705 C C . SER A 1 87 ? -13.230 20.659 21.705 1.00 52.81 87 SER A C 1
ATOM 707 O O . SER A 1 87 ? -14.454 20.739 21.747 1.00 52.81 87 SER A O 1
ATOM 709 N N . THR A 1 88 ? -12.469 21.702 21.383 1.00 48.88 88 THR A N 1
ATOM 710 C CA . THR A 1 88 ? -13.018 22.853 20.667 1.00 48.88 88 THR A CA 1
ATOM 711 C C . THR A 1 88 ? -13.474 22.341 19.306 1.00 48.88 88 THR A C 1
ATOM 713 O O . THR A 1 88 ? -12.664 21.819 18.539 1.00 48.88 88 THR A O 1
ATOM 716 N N . SER A 1 89 ? -14.779 22.416 19.036 1.00 51.62 89 SER A N 1
ATOM 717 C CA . SER A 1 89 ? -15.364 22.013 17.758 1.00 51.62 89 SER A CA 1
ATOM 718 C C . SER A 1 89 ? -14.714 22.837 16.646 1.00 51.62 89 SER A C 1
ATOM 720 O O . SER A 1 89 ? -15.002 24.019 16.482 1.00 51.62 89 SER A O 1
ATOM 722 N N . LEU A 1 90 ? -13.763 22.231 15.936 1.00 55.59 90 LEU A N 1
ATOM 723 C CA . LEU A 1 90 ? -13.258 22.780 14.690 1.00 55.59 90 LEU A CA 1
ATOM 724 C C . LEU A 1 90 ? -14.361 22.573 13.662 1.00 55.59 90 LEU A C 1
ATOM 726 O O . LEU A 1 90 ? -14.764 21.441 13.390 1.00 55.59 90 LEU A O 1
ATOM 730 N N . GLU A 1 91 ? -14.868 23.681 13.142 1.00 46.88 91 GLU A N 1
ATOM 731 C CA . GLU A 1 91 ? -15.854 23.703 12.076 1.00 46.88 91 GLU A CA 1
ATOM 732 C C . GLU A 1 91 ? -15.269 22.934 10.886 1.00 46.88 91 GLU A C 1
ATOM 734 O O . GLU A 1 91 ? -14.249 23.313 10.304 1.00 46.88 91 GLU A O 1
ATOM 739 N N . SER A 1 92 ? -15.847 21.764 10.609 1.00 51.94 92 SER A N 1
ATOM 740 C CA . SER A 1 92 ? -15.412 20.903 9.518 1.00 51.94 92 SER A CA 1
ATOM 741 C C . SER A 1 92 ? -15.655 21.660 8.218 1.00 51.94 92 SER A C 1
ATOM 743 O O . SER A 1 92 ? -16.794 21.807 7.779 1.00 51.94 92 SER A O 1
ATOM 745 N N . VAL A 1 93 ? -14.583 22.178 7.617 1.00 45.25 93 VAL A N 1
ATOM 746 C CA . VAL A 1 93 ? -14.633 22.706 6.255 1.00 45.25 93 VAL A CA 1
ATOM 747 C C . VAL A 1 93 ? -15.050 21.540 5.371 1.00 45.25 93 VAL A C 1
ATOM 749 O O . VAL A 1 93 ? -14.316 20.558 5.248 1.00 45.25 93 VAL A O 1
ATOM 752 N N . ALA A 1 94 ? -16.261 21.624 4.824 1.00 47.38 94 ALA A N 1
ATOM 753 C CA . ALA A 1 94 ? -16.798 20.611 3.937 1.00 47.38 94 ALA A CA 1
ATOM 754 C C . ALA A 1 94 ? -15.811 20.399 2.785 1.00 47.38 94 ALA A C 1
ATOM 756 O O . ALA A 1 94 ? -15.526 21.321 2.017 1.00 47.38 94 ALA A O 1
ATOM 757 N N . ALA A 1 95 ? -15.271 19.183 2.688 1.00 54.16 95 ALA A N 1
ATOM 758 C CA . ALA A 1 95 ? -14.583 18.757 1.484 1.00 54.16 95 ALA A CA 1
ATOM 759 C C . ALA A 1 95 ? -15.551 18.925 0.295 1.00 54.16 95 ALA A C 1
ATOM 761 O O . ALA A 1 95 ? -16.760 18.724 0.474 1.00 54.16 95 ALA A O 1
ATOM 762 N N . PRO A 1 96 ? -15.063 19.324 -0.894 1.00 47.53 96 PRO A N 1
ATOM 763 C CA . PRO A 1 96 ? -15.906 19.404 -2.081 1.00 47.53 96 PRO A CA 1
ATOM 764 C C . PRO A 1 96 ? -16.670 18.087 -2.242 1.00 47.53 96 PRO A C 1
ATOM 766 O O . PRO A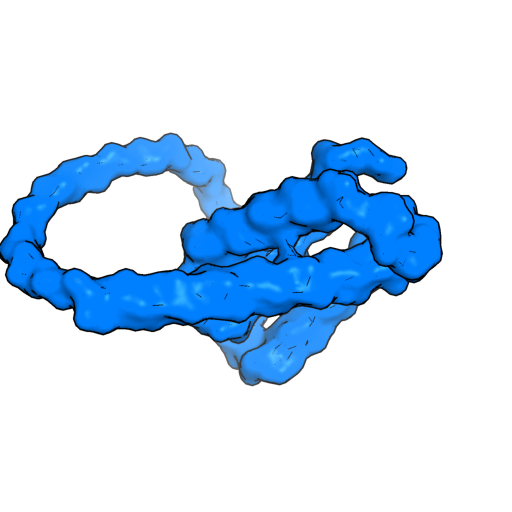 1 96 ? -16.083 17.019 -2.078 1.00 47.53 96 PRO A O 1
ATOM 769 N N . SER A 1 97 ? -17.983 18.174 -2.483 1.00 47.00 97 SER A N 1
ATOM 770 C CA . SER A 1 97 ? -18.839 16.997 -2.612 1.00 47.00 97 SER A CA 1
ATOM 771 C C . SER A 1 97 ? -18.253 16.045 -3.645 1.00 47.00 97 SER A C 1
ATOM 773 O O . SER A 1 97 ? -18.169 16.390 -4.825 1.00 47.00 97 SER A O 1
ATOM 775 N N . ASP A 1 98 ? -17.882 14.847 -3.194 1.00 56.41 98 ASP A N 1
ATOM 776 C CA . ASP A 1 98 ? -17.669 13.731 -4.101 1.00 56.41 98 ASP A CA 1
ATOM 777 C C . ASP A 1 98 ? -18.931 13.566 -4.967 1.00 56.41 98 ASP A C 1
ATOM 779 O O . ASP A 1 98 ? -20.052 13.779 -4.476 1.00 56.41 98 ASP A O 1
ATOM 783 N N . PRO A 1 99 ? -18.786 13.211 -6.256 1.00 63.03 99 PRO A N 1
ATOM 784 C CA . PRO A 1 99 ? -19.927 12.823 -7.072 1.00 63.03 99 PRO A CA 1
ATOM 785 C C . PRO A 1 99 ? -20.750 11.774 -6.317 1.00 63.03 99 PRO A C 1
ATOM 787 O O . PRO A 1 99 ? -20.180 10.886 -5.682 1.00 63.03 99 PRO A O 1
ATOM 790 N N . GLN A 1 100 ? -22.085 11.909 -6.354 1.00 64.06 100 GLN A N 1
ATOM 791 C CA . GLN A 1 100 ? -23.011 10.983 -5.691 1.00 64.06 100 GLN A CA 1
ATOM 792 C C . GLN A 1 100 ? -22.544 9.541 -5.936 1.00 64.06 100 GLN A C 1
ATOM 794 O O . GLN A 1 100 ? -22.450 9.143 -7.102 1.00 64.06 100 GLN A O 1
ATOM 799 N N . PRO A 1 101 ? -22.192 8.789 -4.876 1.00 65.19 101 PRO A N 1
ATOM 800 C CA . PRO A 1 101 ? -21.614 7.470 -5.043 1.00 65.19 101 PRO A CA 1
ATOM 801 C C . PRO A 1 101 ? -22.626 6.582 -5.760 1.00 65.19 101 PRO A C 1
ATOM 803 O O . PRO A 1 101 ? -23.788 6.502 -5.360 1.00 65.19 101 PRO A O 1
ATOM 806 N N . ASP A 1 102 ? -22.182 5.935 -6.836 1.00 81.50 102 ASP A N 1
ATOM 807 C CA . ASP A 1 102 ? -22.994 4.978 -7.579 1.00 81.50 102 ASP A CA 1
ATOM 808 C C . ASP A 1 102 ? -23.536 3.914 -6.597 1.00 81.50 102 ASP A C 1
ATOM 810 O O . ASP A 1 102 ? -22.740 3.235 -5.932 1.00 81.50 102 ASP A O 1
ATOM 814 N N . PRO A 1 103 ? -24.869 3.740 -6.477 1.00 84.69 103 PRO A N 1
ATOM 815 C CA . PRO A 1 103 ? -25.470 2.760 -5.574 1.00 84.69 103 PRO A CA 1
ATOM 816 C C . PRO A 1 103 ? -24.927 1.339 -5.768 1.00 84.69 103 PRO A C 1
ATOM 818 O O . PRO A 1 103 ? -24.863 0.552 -4.818 1.00 84.69 103 PRO A O 1
ATOM 821 N N . GLN A 1 104 ? -24.524 0.994 -6.993 1.00 84.19 104 GLN A N 1
ATOM 822 C CA . GLN A 1 104 ? -23.929 -0.298 -7.304 1.00 84.19 104 GLN A CA 1
ATOM 823 C C . GLN A 1 104 ? -22.510 -0.423 -6.736 1.00 84.19 104 GLN A C 1
ATOM 825 O O . GLN A 1 104 ? -22.154 -1.483 -6.210 1.00 84.19 104 GLN A O 1
ATOM 830 N N . LEU A 1 105 ? -21.729 0.657 -6.776 1.00 81.44 105 LEU A N 1
ATOM 831 C CA . LEU A 1 105 ? -20.385 0.719 -6.203 1.00 81.44 105 LEU A CA 1
ATOM 832 C C . LEU A 1 105 ? -20.431 0.623 -4.673 1.00 81.44 105 LEU A C 1
ATOM 834 O O . LEU A 1 105 ? -19.635 -0.097 -4.073 1.00 81.44 105 LEU A O 1
ATOM 838 N N . GLU A 1 106 ? -21.412 1.271 -4.045 1.00 83.38 106 GLU A N 1
ATOM 839 C CA . GLU A 1 106 ? -21.610 1.202 -2.594 1.00 83.38 106 GLU A CA 1
ATOM 840 C C . GLU A 1 106 ? -21.992 -0.213 -2.135 1.00 83.38 106 GLU A C 1
ATOM 842 O O . GLU A 1 106 ? -21.457 -0.742 -1.154 1.00 83.38 106 GLU A O 1
ATOM 847 N N . LYS A 1 107 ? -22.877 -0.874 -2.892 1.00 88.44 107 LYS A N 1
ATOM 848 C CA . LYS A 1 107 ? -23.249 -2.270 -2.647 1.00 88.44 107 LYS A CA 1
ATOM 849 C C . LYS A 1 107 ? -22.051 -3.210 -2.798 1.00 88.44 107 LYS A C 1
ATOM 851 O O . LYS A 1 107 ? -21.887 -4.119 -1.984 1.00 88.44 107 LYS A O 1
ATOM 856 N N . LEU A 1 108 ? -21.207 -2.987 -3.809 1.00 86.94 108 LEU A N 1
ATOM 857 C CA . LEU A 1 108 ? -19.976 -3.753 -4.009 1.00 86.94 108 LEU A CA 1
ATOM 858 C C . LEU A 1 108 ? -18.997 -3.547 -2.846 1.00 86.94 108 LEU A C 1
ATOM 860 O O . LEU A 1 108 ? -18.508 -4.530 -2.287 1.00 86.94 108 LEU A O 1
ATOM 864 N N . ARG A 1 109 ? -18.758 -2.294 -2.437 1.00 83.00 109 ARG A N 1
ATOM 865 C CA . ARG A 1 109 ? -17.907 -1.963 -1.285 1.00 83.00 109 ARG A CA 1
ATOM 866 C C . ARG A 1 109 ? -18.383 -2.685 -0.027 1.00 83.00 109 ARG A C 1
ATOM 868 O O . ARG A 1 109 ? -17.595 -3.372 0.618 1.00 83.00 109 ARG A O 1
ATOM 875 N N . SER A 1 110 ? -19.683 -2.615 0.250 1.00 86.81 110 SER A N 1
ATOM 876 C CA . SER A 1 110 ? -20.305 -3.294 1.390 1.00 86.81 110 SER A CA 1
ATOM 877 C C . SER A 1 110 ? -20.113 -4.816 1.343 1.00 86.81 110 SER A C 1
ATOM 879 O O . SER A 1 110 ? -19.817 -5.435 2.362 1.00 86.81 110 SER A O 1
ATOM 881 N N . ALA A 1 111 ? -20.235 -5.441 0.168 1.00 90.12 111 ALA A N 1
ATOM 882 C CA . ALA A 1 111 ? -20.015 -6.880 0.013 1.00 90.12 111 ALA A CA 1
ATOM 883 C C . ALA A 1 111 ? -18.547 -7.275 0.260 1.00 90.12 111 ALA A C 1
ATOM 885 O O . ALA A 1 111 ? -18.276 -8.263 0.943 1.00 90.12 111 ALA A O 1
ATOM 886 N N . ILE A 1 112 ? -17.592 -6.479 -0.234 1.00 86.12 112 ILE A N 1
ATOM 887 C CA . ILE A 1 112 ? -16.155 -6.681 0.014 1.00 86.12 112 ILE A CA 1
ATOM 888 C C . ILE A 1 112 ? -15.840 -6.539 1.512 1.00 86.12 112 ILE A C 1
ATOM 890 O O . ILE A 1 112 ? -15.049 -7.309 2.064 1.00 86.12 112 ILE A O 1
ATOM 894 N N . GLU A 1 113 ? -16.483 -5.593 2.198 1.00 85.94 113 GLU A N 1
ATOM 895 C CA . GLU A 1 113 ? -16.331 -5.381 3.641 1.00 85.94 113 GLU A CA 1
ATOM 896 C C . GLU A 1 113 ? -16.912 -6.511 4.502 1.00 85.94 113 GLU A C 1
ATOM 898 O O . GLU A 1 113 ? -16.452 -6.711 5.629 1.00 85.94 113 GLU A O 1
ATOM 903 N N . GLN A 1 114 ? -17.852 -7.298 3.978 1.00 90.69 114 GLN A N 1
ATOM 904 C CA . GLN A 1 114 ? -18.383 -8.487 4.655 1.00 90.69 114 GLN A CA 1
ATOM 905 C C . GLN A 1 114 ? -17.464 -9.710 4.533 1.00 90.69 114 GLN A C 1
ATOM 907 O O . GLN A 1 114 ? -17.588 -10.653 5.316 1.00 90.69 114 GLN A O 1
ATOM 912 N N . LEU A 1 115 ? -16.515 -9.708 3.589 1.00 91.94 115 LEU A N 1
ATOM 913 C CA . LEU A 1 115 ? -15.579 -10.819 3.439 1.00 91.94 115 LEU A CA 1
ATOM 914 C C . LEU A 1 115 ? -14.665 -10.940 4.669 1.00 91.94 115 LEU A C 1
ATOM 916 O O . LEU A 1 115 ? -14.131 -9.924 5.142 1.00 91.94 115 LEU A O 1
ATOM 920 N N . PRO A 1 116 ? -14.381 -12.174 5.135 1.00 93.81 116 PRO A N 1
ATOM 921 C CA . PRO A 1 116 ? -13.298 -12.438 6.068 1.00 93.81 116 PRO A CA 1
ATOM 922 C C . PRO A 1 116 ? -11.998 -11.790 5.595 1.00 93.81 116 PRO A C 1
ATOM 924 O O . PRO A 1 116 ? -11.657 -11.845 4.412 1.00 93.81 116 PRO A O 1
ATOM 927 N N . LEU A 1 117 ? -11.236 -11.233 6.536 1.00 89.19 117 LEU A N 1
ATOM 928 C CA . LEU A 1 117 ? -10.027 -10.453 6.260 1.00 89.19 117 LEU A CA 1
ATOM 929 C C . LEU A 1 117 ? -9.091 -11.106 5.227 1.00 89.19 117 LEU A C 1
ATOM 931 O O . LEU A 1 117 ? -8.666 -10.457 4.275 1.00 89.19 117 LEU A O 1
ATOM 935 N N . LYS A 1 118 ? -8.803 -12.403 5.390 1.00 90.75 118 LYS A N 1
ATOM 936 C CA . LYS A 1 118 ? -7.913 -13.140 4.481 1.00 90.75 118 LYS A CA 1
ATOM 937 C C . LYS A 1 118 ? -8.469 -13.229 3.058 1.00 90.75 118 LYS A C 1
ATOM 939 O O . LYS A 1 118 ? -7.711 -13.098 2.109 1.00 90.75 118 LYS A O 1
ATOM 944 N N . GLN A 1 119 ? -9.777 -13.432 2.906 1.00 93.00 119 GLN A N 1
ATOM 945 C CA . GLN A 1 119 ? -10.418 -13.527 1.591 1.00 93.00 119 GLN A CA 1
ATOM 946 C C . GLN A 1 119 ? -10.426 -12.166 0.895 1.00 93.00 119 GLN A C 1
ATOM 948 O O . GLN A 1 119 ? -10.075 -12.074 -0.276 1.00 93.00 119 GLN A O 1
ATOM 953 N N . ARG A 1 120 ? -10.730 -11.098 1.642 1.00 91.44 120 ARG A N 1
ATOM 954 C CA . ARG A 1 120 ? -10.671 -9.720 1.140 1.00 91.44 120 ARG A CA 1
ATOM 955 C C . ARG A 1 120 ? -9.290 -9.372 0.592 1.00 91.44 120 ARG A C 1
ATOM 957 O O . ARG A 1 120 ? -9.178 -8.837 -0.502 1.00 91.44 120 ARG A O 1
ATOM 964 N N . GLN A 1 121 ? -8.246 -9.713 1.346 1.00 91.31 121 GLN A N 1
ATOM 965 C CA . GLN A 1 121 ? -6.862 -9.500 0.930 1.00 91.31 121 GLN A CA 1
ATOM 966 C C . GLN A 1 121 ? -6.530 -10.256 -0.354 1.00 91.31 121 GLN A C 1
ATOM 968 O O . GLN A 1 121 ? -5.932 -9.664 -1.240 1.00 91.31 121 GLN A O 1
ATOM 973 N N . VAL A 1 122 ? -6.935 -11.524 -0.476 1.00 91.94 122 VAL A N 1
ATOM 974 C CA . VAL A 1 122 ? -6.697 -12.322 -1.692 1.00 91.94 122 VAL A CA 1
ATOM 975 C C . VAL A 1 122 ? -7.346 -11.679 -2.913 1.00 91.94 122 VAL A C 1
ATOM 977 O O . VAL A 1 122 ? -6.671 -11.504 -3.920 1.00 91.94 122 VAL A O 1
ATOM 980 N N . VAL A 1 123 ? -8.613 -11.268 -2.813 1.00 90.56 123 VAL A N 1
ATOM 981 C CA . VAL A 1 123 ? -9.318 -10.605 -3.922 1.00 90.56 123 VAL A CA 1
ATOM 982 C C . VAL A 1 123 ? -8.598 -9.323 -4.343 1.00 90.56 123 VAL A C 1
ATOM 984 O O . VAL A 1 123 ? -8.365 -9.104 -5.524 1.00 90.56 123 VAL A O 1
ATOM 987 N N . LEU A 1 124 ? -8.202 -8.483 -3.385 1.00 89.19 124 LEU A N 1
ATOM 988 C CA . LEU A 1 124 ? -7.546 -7.207 -3.686 1.00 89.19 124 LEU A CA 1
ATOM 989 C C . LEU A 1 124 ? -6.125 -7.387 -4.235 1.00 89.19 124 LEU A C 1
ATOM 991 O O . LEU A 1 124 ? -5.706 -6.612 -5.089 1.00 89.19 124 LEU A O 1
ATOM 995 N N . MET A 1 125 ? -5.396 -8.406 -3.771 1.00 88.12 125 MET A N 1
ATOM 996 C CA . MET A 1 125 ? -4.086 -8.764 -4.323 1.00 88.12 125 MET A CA 1
ATOM 997 C C . MET A 1 125 ? -4.200 -9.299 -5.749 1.00 88.12 125 MET A C 1
ATOM 999 O O . MET A 1 125 ? -3.413 -8.894 -6.588 1.00 88.12 125 MET A O 1
ATOM 1003 N N . HIS A 1 126 ? -5.209 -10.118 -6.046 1.00 89.00 126 HIS A N 1
ATOM 1004 C CA . HIS A 1 126 ? -5.469 -10.587 -7.409 1.00 89.00 126 HIS A CA 1
ATOM 1005 C C . HIS A 1 126 ? -5.676 -9.418 -8.377 1.00 89.00 126 HIS A C 1
ATOM 1007 O O . HIS A 1 126 ? -5.028 -9.369 -9.414 1.00 89.00 126 HIS A O 1
ATOM 1013 N N . TYR A 1 127 ? -6.478 -8.415 -7.999 1.00 85.88 127 TYR A N 1
ATOM 1014 C CA . TYR A 1 127 ? -6.597 -7.217 -8.829 1.00 85.88 127 TYR A CA 1
ATOM 1015 C C . TYR A 1 127 ? -5.268 -6.464 -8.939 1.00 85.88 127 TYR A C 1
ATOM 1017 O O . TYR A 1 127 ? -4.912 -6.073 -10.035 1.00 85.88 127 TYR A O 1
ATOM 1025 N N . LEU A 1 128 ? -4.476 -6.319 -7.871 1.00 85.06 128 LEU A N 1
ATOM 1026 C CA . LEU A 1 128 ? -3.143 -5.702 -7.983 1.00 85.06 128 LEU A CA 1
ATOM 1027 C C . LEU A 1 128 ? -2.198 -6.434 -8.949 1.00 85.06 128 LEU A C 1
ATOM 1029 O O . LEU A 1 128 ? -1.323 -5.786 -9.505 1.00 85.06 128 LEU A O 1
ATOM 1033 N N . GLU A 1 129 ? -2.337 -7.747 -9.115 1.00 84.38 129 GLU A N 1
ATOM 1034 C CA . GLU A 1 129 ? -1.464 -8.576 -9.957 1.00 84.38 129 GLU A CA 1
ATOM 1035 C C . GLU A 1 129 ? -1.929 -8.655 -11.419 1.00 84.38 129 GLU A C 1
ATOM 1037 O O . GLU A 1 129 ? -1.100 -8.839 -12.305 1.00 84.38 129 GLU A O 1
ATOM 1042 N N . GLU A 1 130 ? -3.231 -8.507 -11.674 1.00 76.12 130 GLU A N 1
ATOM 1043 C CA . GLU A 1 130 ? -3.825 -8.615 -13.016 1.00 76.12 130 GLU A CA 1
ATOM 1044 C C . GLU A 1 130 ? -4.084 -7.271 -13.711 1.00 76.12 130 GLU A C 1
ATOM 1046 O O . GLU A 1 130 ? -4.504 -7.276 -14.871 1.00 76.12 130 GLU A O 1
ATOM 1051 N N . THR A 1 131 ? -3.880 -6.136 -13.025 1.00 65.06 131 THR A N 1
ATOM 1052 C CA . THR A 1 131 ? -4.097 -4.806 -13.628 1.00 65.06 131 THR A CA 1
ATOM 1053 C C . THR A 1 131 ? -2.882 -4.325 -14.399 1.00 65.06 131 THR A C 1
ATOM 1055 O O . THR A 1 131 ? -3.023 -4.004 -15.600 1.00 65.06 131 THR A O 1
#

Radius of gyration: 16.88 Å; chains: 1; bounding box: 41×37×44 Å

Foldseek 3Di:
DDLVVVCVQQQVLQLLLQVLVVDPSVVSSVLLVVLSVCCVVCVVVQDDDCVALQRVLVVSNVSSVVSSVVVVVVVVVVVVPDDDDPDPDDDPPDDPDDDDPDPVVVVVVVVLVPDDSVVSNVVSSVSSRPD